Protein AF-A0A6B3UQS6-F1 (afdb_monomer_lite)

pLDDT: mean 92.56, std 6.6, range [65.31, 98.75]

Radius of gyration: 15.01 Å; chains: 1; bounding box: 40×40×34 Å

Sequence (158 aa):
ALLRTEGGPVALPLAVERPLRTGQRAYHPGFPQGTPGEVTSRLLGRETLRVMGRGAHSEPVLAWAEVGRTDGLKGTLAGLSGAPALDAQGRVVGVTVAEAPRRGRIYTTAPETVRDALSRRVQRGEFVTGEPVTVENYGRVADTLRRELRVAQVVCLG

Structure (mmCIF, N/CA/C/O backbone):
data_AF-A0A6B3UQS6-F1
#
_entry.id   AF-A0A6B3UQS6-F1
#
loop_
_atom_site.group_PDB
_atom_site.id
_atom_site.type_symbol
_atom_site.label_atom_id
_atom_site.label_alt_id
_atom_site.label_comp_id
_atom_site.label_asym_id
_atom_site.label_entity_id
_atom_site.label_seq_id
_atom_site.pdbx_PDB_ins_code
_atom_site.Cartn_x
_atom_site.Cartn_y
_atom_site.Cartn_z
_atom_site.occupancy
_atom_site.B_iso_or_equiv
_atom_site.auth_seq_id
_atom_site.auth_comp_id
_atom_site.auth_asym_id
_atom_site.auth_atom_id
_atom_site.pdbx_PDB_model_num
ATOM 1 N N . ALA A 1 1 ? 12.467 -6.617 -3.854 1.00 80.69 1 ALA A N 1
ATOM 2 C CA . ALA A 1 1 ? 12.874 -8.034 -3.990 1.00 80.69 1 ALA A CA 1
ATOM 3 C C . ALA A 1 1 ? 11.648 -8.880 -4.317 1.00 80.69 1 ALA A C 1
ATOM 5 O O . ALA A 1 1 ? 10.543 -8.432 -4.041 1.00 80.69 1 ALA A O 1
ATOM 6 N N . LEU A 1 2 ? 11.835 -10.068 -4.894 1.00 87.56 2 LEU A N 1
ATOM 7 C CA . LEU A 1 2 ? 10.780 -11.071 -5.047 1.00 87.56 2 LEU A CA 1
ATOM 8 C C . LEU A 1 2 ? 11.244 -12.337 -4.330 1.00 87.56 2 LEU A C 1
ATOM 10 O O . LEU A 1 2 ? 12.333 -12.830 -4.617 1.00 87.56 2 LEU A O 1
ATOM 14 N N . LEU A 1 3 ? 10.447 -12.808 -3.377 1.00 86.75 3 LEU A N 1
ATOM 15 C CA . LEU A 1 3 ? 10.733 -13.998 -2.582 1.00 86.75 3 LEU A CA 1
ATOM 16 C C . LEU A 1 3 ? 9.801 -15.120 -3.031 1.00 86.75 3 LEU A C 1
ATOM 18 O O . LEU A 1 3 ? 8.639 -14.870 -3.352 1.00 86.75 3 LEU A O 1
ATOM 22 N N . ARG A 1 4 ? 10.318 -16.346 -3.061 1.00 86.50 4 ARG A N 1
ATOM 23 C CA . ARG A 1 4 ? 9.537 -17.545 -3.358 1.00 86.50 4 ARG A CA 1
ATOM 24 C C . ARG A 1 4 ? 9.498 -18.417 -2.114 1.00 86.50 4 ARG A C 1
ATOM 26 O O . ARG A 1 4 ? 10.542 -18.710 -1.541 1.00 86.50 4 ARG A O 1
ATOM 33 N N . THR A 1 5 ? 8.300 -18.825 -1.736 1.00 85.31 5 THR A N 1
ATOM 34 C CA . THR A 1 5 ? 8.034 -19.763 -0.647 1.00 85.31 5 THR A CA 1
ATOM 35 C C . THR A 1 5 ? 7.534 -21.087 -1.228 1.00 85.31 5 THR A C 1
ATOM 37 O O . THR A 1 5 ? 7.109 -21.142 -2.386 1.00 85.31 5 THR A O 1
ATOM 40 N N . GLU A 1 6 ? 7.606 -22.168 -0.450 1.00 86.75 6 GLU A N 1
ATOM 41 C CA . GLU A 1 6 ? 7.081 -23.483 -0.860 1.00 86.75 6 GLU A CA 1
ATOM 42 C C . GLU A 1 6 ? 5.546 -23.520 -0.878 1.00 86.75 6 GLU A C 1
ATOM 44 O O . GLU A 1 6 ? 4.944 -24.271 -1.640 1.00 86.75 6 GLU A O 1
ATOM 49 N N . GLY A 1 7 ? 4.916 -22.652 -0.087 1.00 84.69 7 GLY A N 1
ATOM 50 C CA . GLY A 1 7 ? 3.477 -22.434 -0.053 1.00 84.69 7 GLY A CA 1
ATOM 51 C C . GLY A 1 7 ? 3.151 -21.031 0.446 1.00 84.69 7 GLY A C 1
ATOM 52 O O . GLY A 1 7 ? 4.037 -20.267 0.835 1.00 84.69 7 GLY A O 1
ATOM 53 N N . GLY A 1 8 ? 1.876 -20.669 0.423 1.00 85.06 8 GLY A N 1
ATOM 54 C CA . GLY A 1 8 ? 1.422 -19.366 0.881 1.00 85.06 8 GLY A CA 1
ATOM 55 C C . GLY A 1 8 ? -0.097 -19.272 0.886 1.00 85.06 8 GLY A C 1
ATOM 56 O O . GLY A 1 8 ? -0.773 -20.163 0.366 1.00 85.06 8 GLY A O 1
ATOM 57 N N . PRO A 1 9 ? -0.641 -18.205 1.480 1.00 89.44 9 PRO A N 1
ATOM 58 C CA . PRO A 1 9 ? -2.069 -17.952 1.441 1.00 89.44 9 PRO A CA 1
ATOM 59 C C . PRO A 1 9 ? -2.522 -17.585 0.028 1.00 89.44 9 PRO A C 1
ATOM 61 O O . PRO A 1 9 ? -1.720 -17.356 -0.882 1.00 89.44 9 PRO A O 1
ATOM 64 N N . VAL A 1 10 ? -3.837 -17.476 -0.144 1.00 88.88 10 VAL A N 1
ATOM 65 C CA . VAL A 1 10 ? -4.442 -17.035 -1.402 1.00 88.88 10 VAL A CA 1
ATOM 66 C C . VAL A 1 10 ? -3.861 -15.678 -1.821 1.00 88.88 10 VAL A C 1
ATOM 68 O O . VAL A 1 10 ? -3.836 -14.720 -1.042 1.00 88.88 10 VAL A O 1
ATOM 71 N N . ALA A 1 11 ? -3.399 -15.582 -3.069 1.00 90.00 11 ALA A N 1
ATOM 72 C CA . ALA A 1 11 ? -2.785 -14.369 -3.602 1.00 90.00 11 ALA A CA 1
ATOM 73 C C . ALA A 1 11 ? -3.742 -13.166 -3.540 1.00 90.00 11 ALA A C 1
ATOM 75 O O . ALA A 1 11 ? -4.964 -13.311 -3.578 1.00 90.00 11 ALA A O 1
ATOM 76 N N . LEU A 1 12 ? -3.206 -11.949 -3.433 1.00 92.94 12 LEU A N 1
ATOM 77 C CA . LEU A 1 12 ? -4.009 -10.736 -3.602 1.00 92.94 12 LEU A CA 1
ATOM 78 C C . LEU A 1 12 ? -4.223 -10.454 -5.097 1.00 92.94 12 LEU A C 1
ATOM 80 O O . LEU A 1 12 ? -3.265 -10.553 -5.870 1.00 92.94 12 LEU A O 1
ATOM 84 N N . PRO A 1 13 ? -5.441 -10.075 -5.525 1.00 94.12 13 PRO A N 1
ATOM 85 C CA . PRO A 1 13 ? -5.673 -9.694 -6.911 1.00 94.12 13 PRO A CA 1
ATOM 86 C C . PRO A 1 13 ? -4.886 -8.431 -7.264 1.00 94.12 13 PRO A C 1
ATOM 88 O O . PRO A 1 13 ? -4.760 -7.514 -6.453 1.00 94.12 13 PRO A O 1
ATOM 91 N N . LEU A 1 14 ? -4.387 -8.359 -8.498 1.00 93.00 14 LEU A N 1
ATOM 92 C CA . LEU A 1 14 ? -3.620 -7.217 -8.997 1.00 93.00 14 LEU A CA 1
ATOM 93 C C . LEU A 1 14 ? -4.486 -6.333 -9.901 1.00 93.00 14 LEU A C 1
ATOM 95 O O . LEU A 1 14 ? -5.228 -6.823 -10.751 1.00 93.00 14 LEU A O 1
ATOM 99 N N . ALA A 1 15 ? -4.345 -5.017 -9.764 1.00 93.94 15 ALA A N 1
ATOM 100 C CA . ALA A 1 15 ? -4.983 -4.009 -10.610 1.00 93.94 15 ALA A CA 1
ATOM 101 C C . ALA A 1 15 ? -3.943 -3.102 -11.288 1.00 93.94 15 ALA A C 1
ATOM 103 O O . ALA A 1 15 ? -4.131 -1.896 -11.408 1.00 93.94 15 ALA A O 1
ATOM 104 N N . VAL A 1 16 ? -2.846 -3.701 -11.755 1.00 90.31 16 VAL A N 1
ATOM 105 C CA . VAL A 1 16 ? -1.687 -2.995 -12.333 1.00 90.31 16 VAL A CA 1
ATOM 106 C C . VAL A 1 16 ? -1.798 -2.706 -13.838 1.00 90.31 16 VAL A C 1
ATOM 108 O O . VAL A 1 16 ? -0.909 -2.103 -14.424 1.00 90.31 16 VAL A O 1
ATOM 111 N N . GLU A 1 17 ? -2.900 -3.122 -14.464 1.00 88.56 17 GLU A N 1
ATOM 112 C CA . GLU A 1 17 ? -3.224 -2.852 -15.877 1.00 88.56 17 GLU A CA 1
ATOM 113 C C . GLU A 1 17 ? -4.206 -1.682 -16.045 1.00 88.56 17 GLU A C 1
ATOM 115 O O . GLU A 1 17 ? -4.473 -1.228 -17.156 1.00 88.56 17 GLU A O 1
ATOM 120 N N . ARG A 1 18 ? -4.802 -1.211 -14.942 1.00 85.19 18 ARG A N 1
ATOM 121 C CA . ARG A 1 18 ? -5.843 -0.182 -14.970 1.00 85.19 18 ARG A CA 1
ATOM 122 C C . ARG A 1 18 ? -5.227 1.194 -14.717 1.00 85.19 18 ARG A C 1
ATOM 124 O O . ARG A 1 18 ? -4.401 1.322 -13.813 1.00 85.19 18 ARG A O 1
ATOM 131 N N . PRO A 1 19 ? -5.652 2.240 -15.446 1.00 87.44 19 PRO A N 1
ATOM 132 C CA . PRO A 1 19 ? -5.199 3.592 -15.162 1.00 87.44 19 PRO A CA 1
ATOM 133 C C . PRO A 1 19 ? -5.697 4.037 -13.784 1.00 87.44 19 PRO A C 1
ATOM 135 O O . PRO A 1 19 ? -6.873 3.873 -13.448 1.00 87.44 19 PRO A O 1
ATOM 138 N N . LEU A 1 20 ? -4.797 4.632 -13.003 1.00 92.25 20 LEU A N 1
ATOM 139 C CA . LEU A 1 20 ? -5.122 5.252 -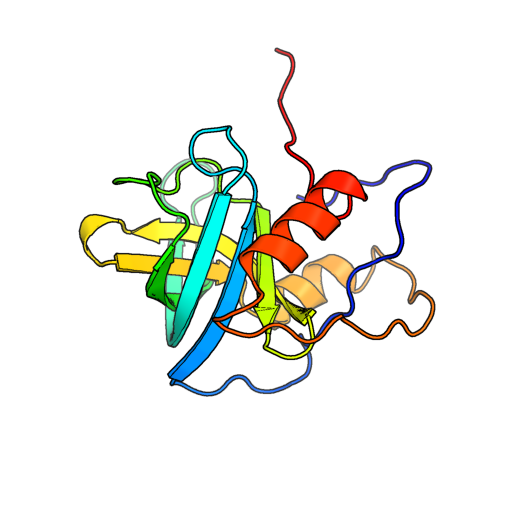11.722 1.00 92.25 20 LEU A CA 1
ATOM 140 C C . LEU A 1 20 ? -5.464 6.728 -11.927 1.00 92.25 20 LEU A C 1
ATOM 142 O O . LEU A 1 20 ? -4.906 7.386 -12.806 1.00 92.25 20 LEU A O 1
ATOM 146 N N . ARG A 1 21 ? -6.377 7.257 -11.109 1.00 95.12 21 ARG A N 1
ATOM 147 C CA . ARG A 1 21 ? -6.829 8.656 -11.199 1.00 95.12 21 ARG A CA 1
ATOM 148 C C . ARG A 1 21 ? -6.400 9.462 -9.981 1.00 95.12 21 ARG A C 1
ATOM 150 O O . ARG A 1 21 ? -6.481 8.968 -8.861 1.00 95.12 21 ARG A O 1
ATOM 157 N N . THR A 1 22 ? -5.993 10.714 -10.176 1.00 97.38 22 THR A N 1
ATOM 158 C CA . THR A 1 22 ? -5.750 11.644 -9.061 1.00 97.38 22 THR A CA 1
ATOM 159 C C . THR A 1 22 ? -6.973 11.700 -8.143 1.00 97.38 22 THR A C 1
ATOM 161 O O . THR A 1 22 ? -8.116 11.676 -8.597 1.00 97.38 22 THR A O 1
ATOM 164 N N . GLY A 1 23 ? -6.730 11.712 -6.834 1.00 98.00 23 GLY A N 1
ATOM 165 C CA . GLY A 1 23 ? -7.754 11.626 -5.796 1.00 98.00 23 GLY A CA 1
ATOM 166 C C . GLY A 1 23 ? -8.236 10.204 -5.488 1.00 98.00 23 GLY A C 1
ATOM 167 O O . GLY A 1 23 ? -8.923 10.020 -4.481 1.00 98.00 23 GLY A O 1
ATOM 168 N N . GLN A 1 24 ? -7.864 9.195 -6.289 1.00 97.94 24 GLN A N 1
ATOM 169 C CA . GLN A 1 24 ? -8.187 7.796 -6.006 1.00 97.94 24 GLN A CA 1
ATOM 170 C C . GLN A 1 24 ? -7.617 7.382 -4.653 1.00 97.94 24 GLN A C 1
ATOM 172 O O . GLN A 1 24 ? -6.467 7.676 -4.336 1.00 97.94 24 GLN A O 1
ATOM 177 N N . ARG A 1 25 ? -8.432 6.687 -3.862 1.00 98.25 25 ARG A N 1
ATOM 178 C CA . ARG A 1 25 ? -8.057 6.224 -2.530 1.00 98.25 25 ARG A CA 1
ATOM 179 C C . ARG A 1 25 ? -7.286 4.908 -2.588 1.00 98.25 25 ARG A C 1
ATOM 181 O O . ARG A 1 25 ? -7.626 4.041 -3.395 1.00 98.25 25 ARG A O 1
ATOM 188 N N . ALA A 1 26 ? -6.313 4.768 -1.695 1.00 98.38 26 ALA A N 1
ATOM 189 C CA . ALA A 1 26 ? -5.654 3.505 -1.403 1.00 98.38 26 ALA A CA 1
ATOM 190 C C . ALA A 1 26 ? -5.589 3.224 0.106 1.00 98.38 26 ALA A C 1
ATOM 192 O O . ALA A 1 26 ? -5.770 4.123 0.939 1.00 98.38 26 ALA A O 1
ATOM 193 N N . TYR A 1 27 ? -5.334 1.961 0.435 1.00 98.62 27 TYR A N 1
ATOM 194 C CA . TYR A 1 27 ? -5.191 1.440 1.791 1.00 98.62 27 TYR A CA 1
ATOM 195 C C . TYR A 1 27 ? -3.899 0.636 1.888 1.00 98.62 27 TYR A C 1
ATOM 197 O O . TYR A 1 27 ? -3.613 -0.181 1.017 1.00 98.62 27 TYR A O 1
ATOM 205 N N . HIS A 1 28 ? -3.119 0.875 2.935 1.00 98.50 28 HIS A N 1
ATOM 206 C CA . HIS A 1 28 ? -1.767 0.348 3.088 1.00 98.50 28 HIS A CA 1
ATOM 207 C C . HIS A 1 28 ? -1.679 -0.480 4.376 1.00 98.50 28 HIS A C 1
ATOM 209 O O . HIS A 1 28 ? -1.210 0.039 5.391 1.00 98.50 28 HIS A O 1
ATOM 215 N N . PRO A 1 29 ? -2.174 -1.731 4.384 1.00 98.50 29 PRO A N 1
ATOM 216 C CA . PRO A 1 29 ? -1.999 -2.630 5.517 1.00 98.50 29 PRO A CA 1
ATOM 217 C C . PRO A 1 29 ? -0.534 -3.041 5.658 1.00 98.50 29 PRO A C 1
ATOM 219 O O . PRO A 1 29 ? 0.094 -3.453 4.684 1.00 98.50 29 PRO A O 1
ATOM 222 N N . GLY A 1 30 ? 0.016 -2.974 6.867 1.00 97.81 30 GLY A N 1
ATOM 223 C CA . GLY A 1 30 ? 1.381 -3.424 7.104 1.00 97.81 30 GLY A CA 1
ATOM 224 C C . GLY A 1 30 ? 1.779 -3.425 8.570 1.00 97.81 30 GLY A C 1
ATOM 225 O O . GLY A 1 30 ? 0.949 -3.656 9.455 1.00 97.81 30 GLY A O 1
ATOM 226 N N . PHE A 1 31 ? 3.076 -3.193 8.783 1.00 97.62 31 PHE A N 1
ATOM 227 C CA . PHE A 1 31 ? 3.713 -3.181 10.096 1.00 97.62 31 PHE A CA 1
ATOM 228 C C . PHE A 1 31 ? 4.569 -1.915 10.304 1.00 97.62 31 PHE A C 1
ATOM 230 O O . PHE A 1 31 ? 5.787 -2.018 10.503 1.00 97.62 31 PHE A O 1
ATOM 237 N N . PRO A 1 32 ? 3.992 -0.701 10.186 1.00 96.62 32 PRO A N 1
ATOM 238 C CA . PRO A 1 32 ? 4.737 0.517 10.481 1.00 96.62 32 PRO A CA 1
ATOM 239 C C . PRO A 1 32 ? 5.249 0.466 11.927 1.00 96.62 32 PRO A C 1
ATOM 241 O O . PRO A 1 32 ? 4.559 0.029 12.838 1.00 96.62 32 PRO A O 1
ATOM 244 N N . GLN A 1 33 ? 6.490 0.887 12.131 1.00 95.50 33 GLN A N 1
ATOM 245 C CA . GLN A 1 33 ? 7.218 0.850 13.403 1.00 95.50 33 GLN A CA 1
ATOM 246 C C . GLN A 1 33 ? 7.331 -0.561 14.008 1.00 95.50 33 GLN A C 1
ATOM 248 O O . GLN A 1 33 ? 7.582 -0.716 15.199 1.00 95.50 33 GLN A O 1
ATOM 253 N N . GLY A 1 34 ? 7.178 -1.595 13.176 1.00 95.38 34 GLY A N 1
ATOM 254 C CA . GLY A 1 34 ? 7.287 -2.993 13.574 1.00 95.38 34 GLY A CA 1
ATOM 255 C C . GLY A 1 34 ? 6.046 -3.570 14.253 1.00 95.38 34 GLY A C 1
ATOM 256 O O . GLY A 1 34 ? 6.096 -4.712 14.698 1.00 95.38 34 GLY A O 1
ATOM 257 N N . THR A 1 35 ? 4.939 -2.828 14.316 1.00 96.06 35 THR A N 1
ATOM 258 C CA . THR A 1 35 ? 3.677 -3.273 14.920 1.00 96.06 35 THR A CA 1
ATOM 259 C C . THR A 1 35 ? 2.537 -3.213 13.902 1.00 96.06 35 THR A C 1
ATOM 261 O O . THR A 1 35 ? 2.625 -2.454 12.937 1.00 96.06 35 THR A O 1
ATOM 264 N N . PRO A 1 36 ? 1.464 -4.014 14.060 1.00 97.50 36 PRO A N 1
ATOM 265 C CA . PRO A 1 36 ? 0.311 -3.953 13.167 1.00 97.50 36 PRO A CA 1
ATOM 266 C C . PRO A 1 36 ? -0.246 -2.531 13.037 1.00 97.50 36 PRO A C 1
ATOM 268 O O . PRO A 1 36 ? -0.577 -1.893 14.034 1.00 97.50 36 PRO A O 1
ATOM 271 N N . GLY A 1 37 ? -0.379 -2.056 11.800 1.00 97.38 37 GLY A N 1
ATOM 272 C CA . GLY A 1 37 ? -0.959 -0.750 11.513 1.00 97.38 37 GLY A CA 1
ATOM 273 C C . GLY A 1 37 ? -1.224 -0.547 10.028 1.00 97.38 37 GLY A C 1
ATOM 274 O O . GLY A 1 37 ? -0.709 -1.268 9.168 1.00 97.38 37 GLY A O 1
ATOM 275 N N . GLU A 1 38 ? -2.054 0.438 9.714 1.00 97.69 38 GLU A N 1
ATOM 276 C CA . GLU A 1 38 ? -2.463 0.739 8.353 1.00 97.69 38 GLU A CA 1
ATOM 277 C C . GLU A 1 38 ? -2.725 2.227 8.135 1.00 97.69 38 GLU A C 1
ATOM 279 O O . GLU A 1 38 ? -3.013 3.001 9.050 1.00 97.69 38 GLU A O 1
ATOM 284 N N . VAL A 1 39 ? -2.615 2.628 6.874 1.00 98.12 39 VAL A N 1
ATOM 285 C CA . VAL A 1 39 ? -2.775 4.016 6.444 1.00 98.12 39 VAL A CA 1
ATOM 286 C C . VAL A 1 39 ? -3.725 4.068 5.255 1.00 98.12 39 VAL A C 1
ATOM 288 O O . VAL A 1 39 ? -3.701 3.182 4.402 1.00 98.12 39 VAL A O 1
ATOM 291 N N . THR A 1 40 ? -4.556 5.104 5.166 1.00 98.56 40 THR A N 1
ATOM 292 C CA . THR A 1 40 ? -5.322 5.425 3.958 1.00 98.56 40 THR A CA 1
ATOM 293 C C . THR A 1 40 ? -4.788 6.696 3.314 1.00 98.56 40 THR A C 1
ATOM 295 O O . THR A 1 40 ? -4.420 7.666 3.980 1.00 98.56 40 THR A O 1
ATOM 298 N N . SER A 1 41 ? -4.733 6.690 1.988 1.00 98.69 41 SER A N 1
ATOM 299 C CA . SER A 1 41 ? -4.118 7.750 1.202 1.00 98.69 41 SER A CA 1
ATOM 300 C C . SER A 1 41 ? -4.953 8.095 -0.032 1.00 98.69 41 SER A C 1
ATOM 302 O O . SER A 1 41 ? -5.894 7.378 -0.383 1.00 98.69 41 SER A O 1
ATOM 304 N N . ARG A 1 42 ? -4.632 9.210 -0.692 1.00 98.75 42 ARG A N 1
ATOM 305 C CA . ARG A 1 42 ? -5.191 9.618 -1.987 1.00 98.75 42 ARG A CA 1
ATOM 306 C C . ARG A 1 42 ? -4.082 9.895 -2.987 1.00 98.75 42 ARG A C 1
ATOM 308 O O . ARG A 1 42 ? -3.113 10.574 -2.658 1.00 98.75 42 ARG A O 1
ATOM 315 N N . LEU A 1 43 ? -4.242 9.412 -4.215 1.00 98.69 43 LEU A N 1
ATOM 316 C CA . LEU A 1 43 ? -3.253 9.601 -5.268 1.00 98.69 43 LEU A CA 1
ATOM 317 C C . LEU A 1 43 ? -3.107 11.087 -5.597 1.00 98.69 43 LEU A C 1
ATOM 319 O O . LEU A 1 43 ? -4.083 11.743 -5.956 1.00 98.69 43 LEU A O 1
ATOM 323 N N . LEU A 1 44 ? -1.887 11.602 -5.523 1.00 98.31 44 LEU A N 1
ATOM 324 C CA . LEU A 1 44 ? -1.541 12.928 -6.030 1.00 98.31 44 LEU A CA 1
ATOM 325 C C . LEU A 1 44 ? -1.224 12.843 -7.522 1.00 98.31 44 LEU A C 1
ATOM 327 O O . LEU A 1 44 ? -1.754 13.609 -8.324 1.00 98.31 44 LEU A O 1
ATOM 331 N N . GLY A 1 45 ? -0.409 11.860 -7.898 1.00 97.06 45 GLY A N 1
ATOM 332 C CA . GLY A 1 45 ? -0.009 11.632 -9.276 1.00 97.06 45 GLY A CA 1
ATOM 333 C C . GLY A 1 45 ? 1.269 10.813 -9.364 1.00 97.06 45 GLY A C 1
ATOM 334 O O . GLY A 1 45 ? 1.660 10.126 -8.418 1.00 97.06 45 GLY A O 1
ATOM 335 N N . ARG A 1 46 ? 1.914 10.891 -10.525 1.00 95.88 46 ARG A N 1
ATOM 336 C CA . ARG A 1 46 ? 3.198 10.244 -10.789 1.00 95.88 46 ARG A CA 1
ATOM 337 C C . ARG A 1 46 ? 4.342 11.180 -10.419 1.00 95.88 46 ARG A C 1
ATOM 339 O O . ARG A 1 46 ? 4.296 12.365 -10.732 1.00 95.88 46 ARG A O 1
ATOM 346 N N . GLU A 1 47 ? 5.377 10.632 -9.800 1.00 95.62 47 GLU A N 1
ATOM 347 C CA . GLU A 1 47 ? 6.632 11.325 -9.511 1.00 95.62 47 GLU A CA 1
ATOM 348 C C . GLU A 1 47 ? 7.817 10.431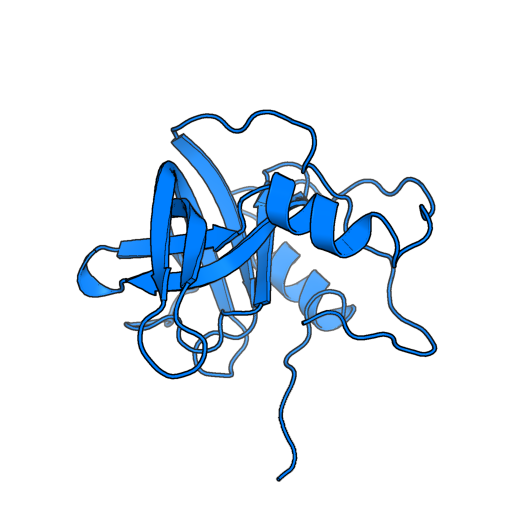 -9.916 1.00 95.62 47 GLU A C 1
ATOM 350 O O . GLU A 1 47 ? 7.656 9.255 -10.246 1.00 95.62 47 GLU A O 1
ATOM 355 N N . THR A 1 48 ? 9.024 10.995 -9.914 1.00 94.12 48 THR A N 1
ATOM 356 C CA . THR A 1 48 ? 10.270 10.229 -10.050 1.00 94.12 48 THR A CA 1
ATOM 357 C C . THR A 1 48 ? 11.000 10.259 -8.718 1.00 94.12 48 THR A C 1
ATOM 359 O O . THR A 1 48 ? 11.386 11.330 -8.246 1.00 94.12 48 THR A O 1
ATOM 362 N N . LEU A 1 49 ? 11.188 9.091 -8.105 1.00 89.56 49 LEU A N 1
ATOM 363 C CA . LEU A 1 49 ? 11.966 8.959 -6.882 1.00 89.56 49 LEU A CA 1
ATOM 364 C C . LEU A 1 49 ? 13.435 8.781 -7.249 1.00 89.56 49 LEU A C 1
ATOM 366 O O . LEU A 1 49 ? 13.792 7.846 -7.961 1.00 89.56 49 LEU A O 1
ATOM 370 N N . ARG A 1 50 ? 14.293 9.668 -6.744 1.00 90.62 50 ARG A N 1
ATOM 371 C CA . ARG A 1 50 ? 15.740 9.561 -6.936 1.00 90.62 50 ARG A CA 1
ATOM 372 C C . ARG A 1 50 ? 16.365 8.857 -5.737 1.00 90.62 50 ARG A C 1
ATOM 374 O O . ARG A 1 50 ? 16.488 9.449 -4.665 1.00 90.62 50 ARG A O 1
ATOM 381 N N . VAL A 1 51 ? 16.744 7.598 -5.922 1.00 82.31 51 VAL A N 1
ATOM 382 C CA . VAL A 1 51 ? 17.478 6.813 -4.927 1.00 82.31 51 VAL A CA 1
ATOM 383 C C . VAL A 1 51 ? 18.948 7.213 -5.002 1.00 82.31 51 VA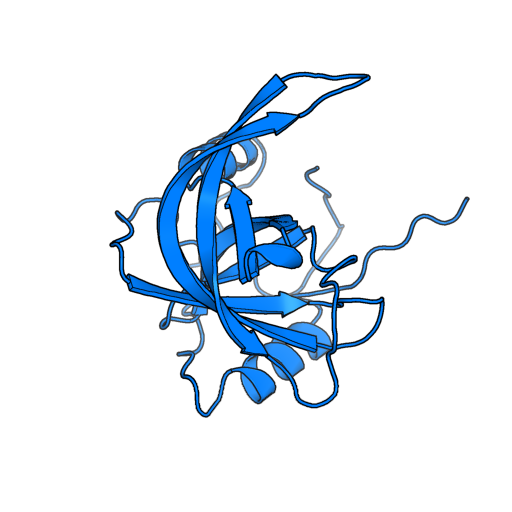L A C 1
ATOM 385 O O . VAL A 1 51 ? 19.563 7.165 -6.067 1.00 82.31 51 VAL A O 1
ATOM 388 N N . MET A 1 52 ? 19.510 7.634 -3.872 1.00 83.88 52 MET A N 1
ATOM 389 C CA . MET A 1 52 ? 20.898 8.090 -3.759 1.00 83.88 52 MET A CA 1
ATOM 390 C C . MET A 1 52 ? 21.746 7.038 -3.024 1.00 83.88 52 MET A C 1
ATOM 392 O O . MET A 1 52 ? 21.219 6.276 -2.218 1.00 83.88 52 MET A O 1
ATOM 396 N N . GLY A 1 53 ? 23.063 7.021 -3.254 1.00 84.19 53 GLY A N 1
ATOM 397 C CA . GLY A 1 53 ? 23.996 6.097 -2.591 1.00 84.19 53 GLY A CA 1
ATOM 398 C C . GLY A 1 53 ? 24.364 4.872 -3.437 1.00 84.19 53 GLY A C 1
ATOM 399 O O . GLY A 1 53 ? 24.335 4.921 -4.667 1.00 84.19 53 GLY A O 1
ATOM 400 N N . ARG A 1 54 ? 24.768 3.769 -2.791 1.00 75.00 54 ARG A N 1
ATOM 401 C CA . ARG A 1 54 ? 25.155 2.535 -3.496 1.00 75.00 54 ARG A CA 1
ATOM 402 C C . ARG A 1 54 ? 23.924 1.935 -4.181 1.00 75.00 54 ARG A C 1
ATOM 404 O O . ARG A 1 54 ? 22.951 1.611 -3.512 1.00 75.00 54 ARG A O 1
ATOM 411 N N . GLY A 1 55 ? 23.986 1.785 -5.504 1.00 72.06 55 GLY A N 1
ATOM 412 C CA . GLY A 1 55 ? 22.820 1.415 -6.308 1.00 72.06 55 GLY A CA 1
ATOM 413 C C . GLY A 1 55 ? 21.904 2.602 -6.610 1.00 72.06 55 GLY A C 1
ATOM 414 O O . GLY A 1 55 ? 20.697 2.420 -6.671 1.00 72.06 55 GLY A O 1
ATOM 415 N N . ALA A 1 56 ? 22.449 3.815 -6.766 1.00 83.88 56 ALA A N 1
ATOM 416 C CA . ALA A 1 56 ? 21.684 4.991 -7.168 1.00 83.88 56 ALA A CA 1
ATOM 417 C C . ALA A 1 56 ? 20.972 4.778 -8.510 1.00 83.88 56 ALA A C 1
ATOM 419 O O . ALA A 1 56 ? 21.575 4.347 -9.492 1.00 83.88 56 ALA A O 1
ATOM 420 N N . HIS A 1 57 ? 19.690 5.109 -8.545 1.00 86.44 57 HIS A N 1
ATOM 421 C CA . HIS A 1 57 ? 18.854 5.035 -9.735 1.00 86.44 57 HIS A CA 1
ATOM 422 C C . HIS A 1 57 ? 17.633 5.940 -9.550 1.00 86.44 57 HIS A C 1
ATOM 424 O O . HIS A 1 57 ? 17.365 6.447 -8.458 1.00 86.44 57 HIS A O 1
ATOM 430 N N . SER A 1 58 ? 16.918 6.193 -10.640 1.00 90.06 58 SER A N 1
ATOM 431 C CA . SER A 1 58 ? 15.632 6.885 -10.598 1.00 90.06 58 SER A CA 1
ATOM 432 C C . SER A 1 58 ? 14.531 5.882 -10.890 1.00 90.06 58 SER A C 1
ATOM 434 O O . SER A 1 58 ? 14.630 5.150 -11.873 1.00 90.06 58 SER A O 1
ATOM 436 N N . GLU A 1 59 ? 13.495 5.861 -10.058 1.00 89.00 59 GLU A N 1
ATOM 437 C CA . GLU A 1 59 ? 12.339 4.989 -10.253 1.00 89.00 59 GLU A CA 1
ATOM 438 C C . GLU A 1 59 ? 11.067 5.807 -10.473 1.00 89.00 59 GLU A C 1
ATOM 440 O O . GLU A 1 59 ? 10.825 6.781 -9.748 1.00 89.00 59 GLU A O 1
ATOM 445 N N . PRO A 1 60 ? 10.218 5.417 -11.439 1.00 94.12 60 PRO A N 1
ATOM 446 C CA . PRO A 1 60 ? 8.865 5.934 -11.499 1.00 94.12 60 PRO A CA 1
ATOM 447 C C . PRO A 1 60 ? 8.086 5.465 -10.266 1.00 94.12 60 PRO A C 1
ATOM 449 O O . PRO A 1 60 ? 8.018 4.271 -9.963 1.00 94.12 60 PRO A O 1
ATOM 452 N N . VAL A 1 61 ? 7.462 6.414 -9.574 1.00 96.75 61 VAL A N 1
ATOM 453 C CA . VAL A 1 61 ? 6.646 6.154 -8.387 1.00 96.75 61 VAL A CA 1
ATOM 454 C C . VAL A 1 61 ? 5.293 6.837 -8.494 1.00 96.75 61 VAL A C 1
ATOM 456 O O . VAL A 1 61 ? 5.092 7.787 -9.256 1.00 96.75 61 VAL A O 1
ATOM 459 N N . LEU A 1 62 ? 4.356 6.370 -7.680 1.00 97.75 62 LEU A N 1
ATOM 460 C CA . LEU A 1 62 ? 3.125 7.090 -7.392 1.00 97.75 62 LEU A CA 1
ATOM 461 C C . LEU A 1 62 ? 3.274 7.801 -6.055 1.00 97.75 62 LEU A C 1
ATOM 463 O O . LEU A 1 62 ? 3.677 7.186 -5.067 1.00 97.75 62 LEU A O 1
ATOM 467 N N . ALA A 1 63 ? 2.938 9.085 -6.032 1.00 98.00 63 ALA A N 1
ATOM 468 C CA . ALA A 1 63 ? 2.888 9.877 -4.816 1.00 98.00 63 ALA A CA 1
ATOM 469 C C . ALA A 1 63 ? 1.457 9.907 -4.283 1.00 98.00 63 ALA A C 1
ATOM 471 O O . ALA A 1 63 ? 0.522 10.275 -4.995 1.00 98.00 63 ALA A O 1
ATOM 472 N N . TRP A 1 64 ? 1.297 9.565 -3.013 1.00 98.62 64 TRP A N 1
ATOM 473 C CA . TRP A 1 64 ? 0.017 9.526 -2.323 1.00 98.62 64 TRP A CA 1
ATOM 474 C C . TRP A 1 64 ? 0.046 10.490 -1.145 1.00 98.62 64 TRP A C 1
ATOM 476 O O . TRP A 1 64 ? 1.010 10.493 -0.385 1.00 98.62 64 TRP A O 1
ATOM 486 N N . ALA A 1 65 ? -0.998 11.296 -0.978 1.00 98.56 65 ALA A N 1
ATOM 487 C CA . ALA A 1 65 ? -1.215 12.067 0.237 1.00 98.56 65 ALA A CA 1
ATOM 488 C C . ALA A 1 65 ? -1.883 11.176 1.275 1.00 98.56 65 ALA A C 1
ATOM 490 O O . ALA A 1 65 ? -2.946 10.612 1.021 1.00 98.56 65 ALA A O 1
ATOM 491 N N . GLU A 1 66 ? -1.273 11.059 2.441 1.00 98.12 66 GLU A N 1
ATOM 492 C CA . GLU A 1 66 ? -1.906 10.448 3.593 1.00 98.12 66 GLU A CA 1
ATOM 493 C C . GLU A 1 66 ? -3.136 11.257 4.022 1.00 98.12 66 GLU A C 1
ATOM 495 O O . GLU A 1 66 ? -3.093 12.484 4.090 1.00 98.12 66 GLU A O 1
ATOM 500 N N . VAL A 1 67 ? -4.238 10.565 4.315 1.00 97.69 67 VAL A N 1
ATOM 501 C CA . VAL A 1 67 ? -5.494 11.198 4.753 1.00 97.69 67 VAL A CA 1
ATOM 502 C C . VAL A 1 67 ? -6.137 10.511 5.962 1.00 97.69 67 VAL A C 1
ATOM 504 O O . VAL A 1 67 ? -7.243 10.872 6.348 1.00 97.69 67 VAL A O 1
ATOM 507 N N . GLY A 1 68 ? -5.478 9.507 6.539 1.00 97.19 68 GLY A N 1
ATOM 508 C CA . GLY A 1 68 ? -5.931 8.797 7.733 1.00 97.19 68 GLY A CA 1
ATOM 509 C C . GLY A 1 68 ? -5.025 7.610 8.039 1.00 97.19 68 GLY A C 1
ATOM 510 O O . GLY A 1 68 ? -4.368 7.089 7.141 1.00 97.19 68 GLY A O 1
ATOM 511 N N . ARG A 1 69 ? -4.982 7.178 9.296 1.00 97.00 69 ARG A N 1
ATOM 512 C CA . ARG A 1 69 ? -4.129 6.083 9.776 1.00 97.00 69 ARG A CA 1
ATOM 513 C C . ARG A 1 69 ? -4.735 5.443 11.021 1.00 97.00 69 ARG A C 1
ATOM 515 O O . ARG A 1 69 ? -5.648 6.022 11.600 1.00 97.00 69 ARG A O 1
ATOM 522 N N . THR A 1 70 ? -4.242 4.272 11.412 1.00 95.44 70 THR A N 1
ATOM 523 C CA . THR A 1 70 ? -4.606 3.615 12.678 1.00 95.44 70 THR A CA 1
ATOM 524 C C . THR A 1 70 ? -4.416 4.557 13.868 1.00 95.44 70 THR A C 1
ATOM 526 O O . THR A 1 70 ? -3.414 5.278 13.947 1.00 95.44 70 THR A O 1
ATOM 529 N N . ASP A 1 71 ? -5.349 4.523 14.817 1.00 92.88 71 ASP A N 1
ATOM 530 C CA . ASP A 1 71 ? -5.231 5.279 16.060 1.00 92.88 71 ASP A CA 1
ATOM 531 C C . ASP A 1 71 ? -3.949 4.906 16.815 1.00 92.88 71 ASP A C 1
ATOM 533 O O . ASP A 1 71 ? -3.548 3.747 16.896 1.00 92.88 71 ASP A O 1
ATOM 537 N N . GLY A 1 72 ? -3.269 5.917 17.355 1.00 91.69 72 GLY A N 1
ATOM 538 C CA . GLY A 1 72 ? -2.001 5.736 18.065 1.00 91.69 72 GLY A CA 1
ATOM 539 C C . GLY A 1 72 ? -0.757 5.645 17.171 1.00 91.69 72 GLY A C 1
ATOM 540 O O . GLY A 1 72 ? 0.339 5.898 17.671 1.00 91.69 72 GLY A O 1
ATOM 541 N N . LEU A 1 73 ? -0.889 5.408 15.859 1.00 94.50 73 LEU A N 1
ATOM 542 C CA . LEU A 1 73 ? 0.246 5.445 14.930 1.00 94.50 73 LEU A CA 1
ATOM 543 C C . LEU A 1 73 ? 0.700 6.895 14.701 1.00 94.50 73 LEU A C 1
ATOM 545 O O . LEU A 1 73 ? 0.082 7.650 13.958 1.00 94.5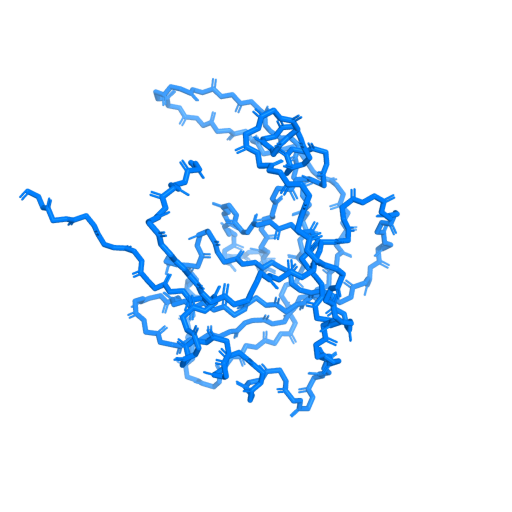0 73 LEU A O 1
ATOM 549 N N . LYS A 1 74 ? 1.806 7.322 15.312 1.00 92.75 74 LYS A N 1
ATOM 550 C CA . LYS A 1 74 ? 2.283 8.716 15.231 1.00 92.75 74 LYS A CA 1
ATOM 551 C C . LYS A 1 74 ? 3.624 8.822 14.519 1.00 92.75 74 LYS A C 1
ATOM 553 O O . LYS A 1 74 ? 4.477 7.955 14.649 1.00 92.75 74 LYS A O 1
ATOM 558 N N . GLY A 1 75 ? 3.831 9.926 13.804 1.00 93.62 75 GLY A N 1
ATOM 559 C CA . GLY A 1 75 ? 5.100 10.209 13.136 1.00 93.62 75 GLY A CA 1
ATOM 560 C C . GLY A 1 75 ? 5.337 9.326 11.909 1.00 93.62 75 GLY A C 1
ATOM 561 O O . GLY A 1 75 ? 4.469 9.231 11.040 1.00 93.62 75 GLY A O 1
ATOM 562 N N . THR A 1 76 ? 6.531 8.738 11.844 1.00 94.69 76 THR A N 1
ATOM 563 C CA . THR A 1 76 ? 7.046 7.932 10.724 1.00 94.69 76 THR A CA 1
ATOM 564 C C . THR A 1 76 ? 6.241 6.655 10.473 1.00 94.69 76 THR A C 1
ATOM 566 O O . THR A 1 76 ? 5.719 6.039 11.397 1.00 94.69 76 THR A O 1
ATOM 569 N N . LEU A 1 77 ? 6.184 6.227 9.219 1.00 96.38 77 LEU A N 1
ATOM 570 C CA . LEU A 1 77 ? 5.698 4.926 8.765 1.00 96.38 77 LEU A CA 1
ATOM 571 C C . LEU A 1 77 ? 6.865 3.981 8.428 1.00 96.38 77 LEU A C 1
ATOM 573 O O . LEU A 1 77 ? 6.693 3.044 7.648 1.00 96.38 77 LEU A O 1
ATOM 577 N N . ALA A 1 78 ? 8.066 4.213 8.972 1.00 94.19 78 ALA A N 1
ATOM 578 C CA . ALA A 1 78 ? 9.205 3.309 8.819 1.00 94.19 78 ALA A CA 1
ATOM 579 C C . ALA A 1 78 ? 8.784 1.862 9.116 1.00 94.19 78 ALA A C 1
ATOM 581 O O . ALA A 1 78 ? 8.091 1.621 10.093 1.00 94.19 78 ALA A O 1
ATOM 582 N N . GLY A 1 79 ? 9.158 0.901 8.271 1.00 94.19 79 GLY A N 1
ATOM 583 C CA . GLY A 1 79 ? 8.664 -0.483 8.355 1.00 94.19 79 GLY A CA 1
ATOM 584 C C . GLY A 1 79 ? 7.420 -0.778 7.504 1.00 94.19 79 GLY A C 1
ATOM 585 O O . GLY A 1 79 ? 7.100 -1.942 7.292 1.00 94.19 79 GLY A O 1
ATOM 586 N N . LEU A 1 80 ? 6.761 0.239 6.931 1.00 96.31 80 LEU A N 1
ATOM 587 C CA . LEU A 1 80 ? 5.676 0.049 5.956 1.00 96.31 80 LEU A CA 1
ATOM 588 C C . LEU A 1 80 ? 6.187 -0.320 4.549 1.00 96.31 80 LEU A C 1
ATOM 590 O O . LEU A 1 80 ? 5.406 -0.743 3.698 1.00 96.31 80 LEU A O 1
ATOM 594 N N . SER A 1 81 ? 7.482 -0.156 4.263 1.00 94.75 81 SER A N 1
ATOM 595 C CA . SER A 1 81 ? 8.070 -0.552 2.977 1.00 94.75 81 SER A CA 1
ATOM 596 C C . SER A 1 81 ? 7.798 -2.032 2.681 1.00 94.75 81 SER A C 1
ATOM 598 O O . SER A 1 81 ? 8.031 -2.896 3.520 1.00 94.75 81 SER A O 1
ATOM 600 N N . GLY A 1 82 ? 7.302 -2.323 1.478 1.00 95.38 82 GLY A N 1
ATOM 601 C CA . GLY A 1 82 ? 6.836 -3.650 1.069 1.00 95.38 82 GLY A CA 1
ATOM 602 C C . GLY A 1 82 ? 5.331 -3.882 1.248 1.00 95.38 82 GLY A C 1
ATOM 603 O O . GLY A 1 82 ? 4.803 -4.822 0.657 1.00 95.38 82 GLY A O 1
ATOM 604 N N . ALA A 1 83 ? 4.619 -3.024 1.988 1.00 97.25 83 ALA A N 1
ATOM 605 C CA . ALA A 1 83 ? 3.167 -3.118 2.130 1.00 97.25 83 ALA A CA 1
ATOM 606 C C . ALA A 1 83 ? 2.453 -2.920 0.779 1.00 97.25 83 ALA A C 1
ATOM 608 O O . ALA A 1 83 ? 2.835 -2.025 0.012 1.00 97.25 83 ALA A O 1
ATOM 609 N N . PRO A 1 84 ? 1.396 -3.692 0.475 1.00 97.69 84 PRO A N 1
ATOM 610 C CA . PRO A 1 84 ? 0.585 -3.436 -0.704 1.00 97.69 84 PRO A CA 1
ATOM 611 C C . PRO A 1 84 ? -0.203 -2.132 -0.537 1.00 97.69 84 PRO A C 1
ATOM 613 O O . PRO A 1 84 ? -0.708 -1.829 0.540 1.00 97.69 84 PRO A O 1
ATOM 616 N N . ALA A 1 85 ? -0.358 -1.384 -1.624 1.00 98.19 85 ALA A N 1
ATOM 617 C CA . ALA A 1 85 ? -1.382 -0.356 -1.741 1.00 98.19 85 ALA A CA 1
ATOM 618 C C . ALA A 1 85 ? -2.618 -0.987 -2.387 1.00 98.19 85 ALA A C 1
ATOM 620 O O . ALA A 1 85 ? -2.561 -1.413 -3.542 1.00 98.19 85 ALA A O 1
ATOM 621 N N . LEU A 1 86 ? -3.712 -1.077 -1.636 1.00 98.19 86 LEU A N 1
ATOM 622 C CA . LEU A 1 86 ? -4.973 -1.670 -2.073 1.00 98.19 86 LEU A CA 1
ATOM 623 C C . LEU A 1 86 ? -5.936 -0.592 -2.559 1.00 98.19 86 LEU A C 1
ATOM 625 O O . LEU A 1 86 ? -6.102 0.424 -1.889 1.00 98.19 86 LEU A O 1
ATOM 629 N N . ASP A 1 87 ? -6.602 -0.818 -3.688 1.00 97.50 87 ASP A N 1
ATOM 630 C CA . ASP A 1 87 ? -7.750 -0.006 -4.090 1.00 97.50 87 ASP A CA 1
ATOM 631 C C . ASP A 1 87 ? -9.029 -0.386 -3.320 1.00 97.50 87 ASP A C 1
ATOM 633 O O . ASP A 1 87 ? -9.055 -1.314 -2.512 1.00 97.50 87 ASP A O 1
ATOM 637 N N . ALA A 1 88 ? -10.125 0.326 -3.588 1.00 97.25 88 ALA A N 1
ATOM 638 C CA . ALA A 1 88 ? -11.415 0.085 -2.939 1.00 97.25 88 ALA A CA 1
ATOM 639 C C . ALA A 1 88 ? -12.048 -1.287 -3.263 1.00 97.25 88 ALA A C 1
ATOM 641 O O . ALA A 1 88 ? -13.062 -1.645 -2.673 1.00 97.25 88 ALA A O 1
ATOM 642 N N . GLN A 1 89 ? -11.487 -2.059 -4.199 1.00 97.00 89 GLN A N 1
ATOM 643 C CA . GLN A 1 89 ? -11.899 -3.435 -4.493 1.00 97.00 89 GLN A CA 1
ATOM 644 C C . GLN A 1 89 ? -10.943 -4.466 -3.866 1.00 97.00 89 GLN A C 1
ATOM 646 O O . GLN A 1 89 ? -11.007 -5.641 -4.220 1.00 97.00 89 GLN A O 1
ATOM 651 N N . GLY A 1 90 ? -10.026 -4.043 -2.989 1.00 96.88 90 GLY A N 1
ATOM 652 C CA . GLY A 1 90 ? -9.071 -4.934 -2.330 1.00 96.88 90 GLY A CA 1
ATOM 653 C C . GLY A 1 90 ? -7.975 -5.452 -3.260 1.00 96.88 90 GLY A C 1
ATOM 654 O O . GLY A 1 90 ? -7.394 -6.505 -2.998 1.00 96.88 90 GLY A O 1
ATOM 655 N N . ARG A 1 91 ? -7.702 -4.752 -4.369 1.00 96.75 91 ARG A N 1
ATOM 656 C CA . ARG A 1 91 ? -6.690 -5.156 -5.354 1.00 96.75 91 ARG A CA 1
ATOM 657 C C . ARG A 1 91 ? -5.423 -4.338 -5.190 1.00 96.75 91 ARG A C 1
ATOM 659 O O . ARG A 1 91 ? -5.487 -3.130 -4.983 1.00 96.75 91 ARG A O 1
ATOM 666 N N . VAL A 1 92 ? -4.272 -4.975 -5.362 1.00 96.81 92 VAL A N 1
ATOM 667 C CA . VAL A 1 92 ? -2.968 -4.312 -5.299 1.00 96.81 92 VAL A CA 1
ATOM 668 C C . VAL A 1 92 ? -2.778 -3.429 -6.530 1.00 96.81 92 VAL A C 1
ATOM 670 O O . VAL A 1 92 ? -2.786 -3.916 -7.663 1.00 96.81 92 VAL A O 1
ATOM 673 N N . VAL A 1 93 ? -2.571 -2.135 -6.302 1.00 96.81 93 VAL A N 1
ATOM 674 C CA . VAL A 1 93 ? -2.251 -1.137 -7.339 1.00 96.81 93 VAL A CA 1
ATOM 675 C C . VAL A 1 93 ? -0.785 -0.696 -7.316 1.00 96.81 93 VAL A C 1
ATOM 677 O O . VAL A 1 93 ? -0.323 -0.042 -8.246 1.00 96.81 93 VAL A O 1
ATOM 680 N N . GLY A 1 94 ? -0.044 -1.068 -6.274 1.00 96.12 94 GLY A N 1
ATOM 681 C CA . GLY A 1 94 ? 1.375 -0.771 -6.106 1.00 96.12 94 GLY A CA 1
ATOM 682 C C . GLY A 1 94 ? 1.903 -1.332 -4.789 1.00 96.12 94 GLY A C 1
ATOM 683 O O . GLY A 1 94 ? 1.145 -1.882 -3.990 1.00 96.12 94 GLY A O 1
ATOM 684 N N . VAL A 1 95 ? 3.203 -1.184 -4.557 1.00 97.19 95 VAL A N 1
ATOM 685 C CA . VAL A 1 95 ? 3.873 -1.598 -3.316 1.00 97.19 95 VAL A CA 1
ATOM 686 C C . VAL A 1 95 ? 4.578 -0.391 -2.715 1.00 97.19 95 VAL A C 1
ATOM 688 O O . VAL A 1 95 ? 5.275 0.320 -3.435 1.00 97.19 95 VAL A O 1
ATOM 691 N N . THR A 1 96 ? 4.398 -0.136 -1.421 1.00 97.56 96 THR A N 1
ATOM 692 C CA . THR A 1 96 ? 5.042 0.977 -0.710 1.00 97.56 96 THR A CA 1
ATOM 693 C C . THR A 1 96 ? 6.562 0.830 -0.759 1.00 97.56 96 THR A C 1
ATOM 695 O O . THR A 1 96 ? 7.101 -0.201 -0.363 1.00 97.56 96 THR A O 1
ATOM 698 N N . VAL A 1 97 ? 7.260 1.869 -1.216 1.00 95.38 97 VAL A N 1
ATOM 699 C CA . VAL A 1 97 ? 8.731 1.891 -1.311 1.00 95.38 97 VAL A CA 1
ATOM 700 C C . VAL A 1 97 ? 9.354 2.879 -0.336 1.00 95.38 97 VAL A C 1
ATOM 702 O O . VAL A 1 97 ? 10.416 2.606 0.220 1.00 95.38 97 VAL A O 1
ATOM 705 N N . ALA A 1 98 ? 8.684 4.003 -0.088 1.00 94.25 98 ALA A N 1
ATOM 706 C CA . ALA A 1 98 ? 9.201 5.074 0.748 1.00 94.25 98 ALA A CA 1
ATOM 707 C C . ALA A 1 98 ? 8.071 5.939 1.315 1.00 94.25 98 ALA A C 1
ATOM 709 O O . ALA A 1 98 ? 6.924 5.884 0.871 1.00 94.25 98 ALA A O 1
ATOM 710 N N . GLU A 1 99 ? 8.430 6.807 2.252 1.00 94.62 99 GLU A N 1
ATOM 711 C CA . GLU A 1 99 ? 7.564 7.857 2.771 1.00 94.62 99 GLU A CA 1
ATOM 712 C C . GLU A 1 99 ? 8.310 9.192 2.886 1.00 94.62 99 GLU A C 1
ATOM 714 O O . GLU A 1 99 ? 9.539 9.248 2.948 1.00 94.62 99 GLU A O 1
ATOM 719 N N . ALA A 1 100 ? 7.551 10.283 2.940 1.00 93.50 100 ALA A N 1
ATOM 720 C CA . ALA A 1 100 ? 8.032 11.594 3.348 1.00 93.50 100 ALA A CA 1
ATOM 721 C C . ALA A 1 100 ? 7.114 12.144 4.453 1.00 93.50 100 ALA A C 1
ATOM 723 O O . ALA A 1 100 ? 6.210 12.932 4.149 1.00 93.50 100 ALA A O 1
ATOM 724 N N . PRO A 1 101 ? 7.360 11.785 5.733 1.00 90.19 101 PRO A N 1
ATOM 725 C CA . PRO A 1 101 ? 6.496 12.142 6.864 1.00 90.19 101 PRO A CA 1
ATOM 726 C C . PRO A 1 101 ? 6.178 13.632 6.945 1.00 90.19 101 PRO A C 1
ATOM 728 O O . PRO A 1 101 ? 5.027 14.025 7.091 1.00 90.19 101 PRO A O 1
ATOM 731 N N . ARG A 1 102 ? 7.195 14.484 6.754 1.00 91.12 102 ARG A N 1
ATOM 732 C CA . ARG A 1 102 ? 7.052 15.950 6.809 1.00 91.12 102 ARG A CA 1
ATOM 733 C C . ARG A 1 102 ? 6.100 16.514 5.751 1.00 91.12 102 ARG A C 1
ATOM 735 O O . ARG A 1 102 ? 5.616 17.625 5.909 1.00 91.12 102 ARG A O 1
ATOM 742 N N . ARG A 1 103 ? 5.874 15.779 4.658 1.00 92.56 103 ARG A N 1
ATOM 743 C CA . ARG A 1 103 ? 4.966 16.163 3.568 1.00 92.56 103 ARG A CA 1
ATOM 744 C C . ARG A 1 103 ? 3.649 15.385 3.599 1.00 92.56 103 ARG A C 1
ATOM 746 O O . ARG A 1 103 ? 2.848 15.573 2.691 1.00 92.56 103 ARG A O 1
ATOM 753 N N . GLY A 1 104 ? 3.456 14.493 4.577 1.00 94.94 104 GLY A N 1
ATOM 754 C CA . GLY A 1 104 ? 2.314 13.580 4.621 1.00 94.94 104 GLY A CA 1
ATOM 755 C C . GLY A 1 104 ? 2.205 12.727 3.357 1.00 94.94 104 GLY A C 1
ATOM 756 O O . GLY A 1 104 ? 1.104 12.546 2.843 1.00 94.94 104 GLY A O 1
ATOM 757 N N . ARG A 1 105 ? 3.341 12.289 2.787 1.00 96.75 105 ARG A N 1
ATOM 758 C CA . ARG A 1 105 ? 3.358 11.516 1.536 1.00 96.75 105 ARG A CA 1
ATOM 759 C C . ARG A 1 105 ? 3.835 10.090 1.731 1.00 96.75 105 ARG A C 1
ATOM 761 O O . ARG A 1 105 ? 4.814 9.850 2.434 1.00 96.75 105 ARG A O 1
ATOM 768 N N . ILE A 1 106 ? 3.204 9.186 0.995 1.00 97.94 106 ILE A N 1
ATOM 769 C CA . ILE A 1 106 ? 3.625 7.801 0.799 1.00 97.94 106 ILE A CA 1
ATOM 770 C C . ILE A 1 106 ? 3.970 7.631 -0.678 1.00 97.94 106 ILE A C 1
ATOM 772 O O . ILE A 1 106 ? 3.290 8.181 -1.545 1.00 97.94 106 ILE A O 1
ATOM 776 N N . TYR A 1 107 ? 5.018 6.869 -0.967 1.00 97.62 107 TYR A N 1
ATOM 777 C CA . TYR A 1 107 ? 5.428 6.537 -2.323 1.00 97.62 107 TYR A CA 1
ATOM 778 C C . TYR A 1 107 ? 5.284 5.043 -2.553 1.00 97.62 107 TYR A C 1
ATOM 780 O O . TYR A 1 107 ? 5.762 4.234 -1.754 1.00 97.62 107 TYR A O 1
ATOM 788 N N . THR A 1 108 ? 4.655 4.676 -3.663 1.00 97.94 108 THR A N 1
ATOM 789 C CA . THR A 1 108 ? 4.586 3.284 -4.114 1.00 97.94 108 THR A CA 1
ATOM 790 C C . THR A 1 108 ? 5.293 3.128 -5.447 1.00 97.94 108 THR A C 1
ATOM 792 O O . THR A 1 108 ? 5.450 4.099 -6.188 1.00 97.94 108 THR A O 1
ATOM 795 N N . THR A 1 109 ? 5.652 1.895 -5.789 1.00 96.06 109 THR A N 1
ATOM 796 C CA . THR A 1 109 ? 5.999 1.537 -7.166 1.00 96.06 109 THR A CA 1
ATOM 797 C C . THR A 1 109 ? 4.926 2.016 -8.146 1.00 96.06 109 THR A C 1
ATOM 799 O O . THR A 1 109 ? 3.736 2.085 -7.809 1.00 96.06 109 THR A O 1
ATOM 802 N N . ALA A 1 110 ? 5.345 2.331 -9.370 1.00 94.62 110 ALA A N 1
ATOM 803 C CA . ALA A 1 110 ? 4.418 2.459 -10.482 1.00 94.62 110 ALA A CA 1
ATOM 804 C C . ALA A 1 110 ? 3.883 1.070 -10.912 1.00 94.62 110 ALA A C 1
ATOM 806 O O . ALA A 1 110 ? 4.583 0.065 -10.729 1.00 94.62 110 ALA A O 1
ATOM 807 N N . PRO A 1 111 ? 2.661 0.975 -11.476 1.00 92.50 111 PRO A N 1
ATOM 808 C CA . PRO A 1 111 ? 2.068 -0.303 -11.880 1.00 92.50 111 PRO A CA 1
ATOM 809 C C . PRO A 1 111 ? 2.944 -1.115 -12.844 1.00 92.50 111 PRO A C 1
ATOM 811 O O . PRO A 1 111 ? 3.081 -2.331 -12.693 1.00 92.50 111 PRO A O 1
ATOM 814 N N . GLU A 1 112 ? 3.601 -0.443 -13.789 1.00 91.50 112 GLU A N 1
ATOM 815 C CA . GLU A 1 112 ? 4.533 -1.053 -14.736 1.00 91.50 112 GLU A CA 1
ATOM 816 C C . GLU A 1 112 ? 5.738 -1.707 -14.046 1.00 91.50 112 GLU A C 1
ATOM 818 O O . GLU A 1 112 ? 6.113 -2.816 -14.411 1.00 91.50 112 GLU A O 1
ATOM 823 N N . THR A 1 113 ? 6.267 -1.117 -12.969 1.00 91.94 113 THR A N 1
ATOM 824 C CA . THR A 1 113 ? 7.374 -1.700 -12.196 1.00 91.94 113 THR A CA 1
ATOM 825 C C . THR A 1 113 ? 6.967 -3.037 -11.573 1.00 91.94 113 THR A C 1
ATOM 827 O O . THR A 1 113 ? 7.749 -3.989 -11.553 1.00 91.94 113 THR A O 1
ATOM 830 N N . VAL A 1 114 ? 5.725 -3.136 -11.082 1.00 91.38 114 VAL A N 1
ATOM 831 C CA . VAL A 1 114 ? 5.184 -4.390 -10.531 1.00 91.38 114 VAL A CA 1
ATOM 832 C C . VAL A 1 114 ? 5.010 -5.425 -11.639 1.00 91.38 114 VAL A C 1
ATOM 834 O O . VAL A 1 114 ? 5.425 -6.572 -11.478 1.00 91.38 114 VAL A O 1
ATOM 837 N N . ARG A 1 115 ? 4.440 -5.029 -12.783 1.00 90.62 115 ARG A N 1
ATOM 838 C CA . ARG A 1 115 ? 4.280 -5.918 -13.943 1.00 90.62 115 ARG A CA 1
ATOM 839 C C . ARG A 1 115 ? 5.617 -6.477 -14.414 1.00 90.62 115 ARG A C 1
ATOM 841 O O . ARG A 1 115 ? 5.740 -7.690 -14.579 1.00 90.62 115 ARG A O 1
ATOM 848 N N . ASP A 1 116 ? 6.615 -5.621 -14.589 1.00 90.50 116 ASP A N 1
ATOM 849 C CA . ASP A 1 116 ? 7.929 -6.011 -15.096 1.00 90.50 116 ASP A CA 1
ATOM 850 C C . ASP A 1 116 ? 8.622 -6.989 -14.146 1.00 90.50 116 ASP A C 1
ATOM 852 O O . ASP A 1 116 ? 9.159 -8.011 -14.589 1.00 90.50 116 ASP A O 1
ATOM 856 N N . ALA A 1 117 ? 8.521 -6.753 -12.833 1.00 89.12 117 ALA A N 1
ATOM 857 C CA . ALA A 1 117 ? 9.043 -7.664 -11.820 1.00 89.12 117 ALA A CA 1
ATOM 858 C C . ALA A 1 117 ? 8.418 -9.072 -11.912 1.00 89.12 117 ALA A C 1
ATOM 860 O O . ALA A 1 117 ? 9.138 -10.070 -11.784 1.00 89.12 117 ALA A O 1
ATOM 861 N N . LEU A 1 118 ? 7.108 -9.154 -12.178 1.00 88.94 118 LEU A N 1
ATOM 862 C CA . LEU A 1 118 ? 6.335 -10.402 -12.213 1.00 88.94 118 LEU A CA 1
ATOM 863 C C . LEU A 1 118 ? 6.385 -11.136 -13.564 1.00 88.94 118 LEU A C 1
ATOM 865 O O . LEU A 1 118 ? 6.333 -12.366 -13.577 1.00 88.94 118 LEU A O 1
ATOM 869 N N . SER A 1 119 ? 6.534 -10.408 -14.677 1.00 82.94 119 SER A N 1
ATOM 870 C CA . SER A 1 119 ? 6.314 -10.848 -16.073 1.00 82.94 119 SER A CA 1
ATOM 871 C C . SER A 1 119 ? 7.043 -12.123 -16.532 1.00 82.94 119 SER A C 1
ATOM 873 O O . SER A 1 119 ? 6.666 -12.713 -17.541 1.00 82.94 119 SER A O 1
ATOM 875 N N . ARG A 1 120 ? 8.073 -12.572 -15.807 1.00 73.38 120 ARG A N 1
ATOM 876 C CA . ARG A 1 120 ? 8.840 -13.800 -16.103 1.00 73.38 120 ARG A CA 1
ATOM 877 C C . ARG A 1 120 ? 9.060 -14.708 -14.893 1.00 73.38 120 ARG A C 1
ATOM 879 O O . ARG A 1 120 ? 9.776 -15.697 -14.993 1.00 73.38 120 ARG A O 1
ATOM 886 N N . ARG A 1 121 ? 8.517 -14.332 -13.734 1.00 80.19 121 ARG A N 1
ATOM 887 C CA . ARG A 1 121 ? 8.851 -14.942 -12.436 1.00 80.19 121 ARG A CA 1
ATOM 888 C C . ARG A 1 121 ? 7.654 -15.573 -11.741 1.00 80.19 121 ARG A C 1
ATOM 890 O O . ARG A 1 121 ? 7.851 -16.376 -10.837 1.00 80.19 121 ARG A O 1
ATOM 897 N N . VAL A 1 122 ? 6.438 -15.214 -12.149 1.00 79.75 122 VAL A N 1
ATOM 898 C CA . VAL A 1 122 ? 5.202 -15.661 -11.506 1.00 79.75 122 VAL A CA 1
ATOM 899 C C . VAL A 1 122 ? 4.236 -16.172 -12.569 1.00 79.75 122 VAL A C 1
ATOM 901 O O . VAL A 1 122 ? 3.976 -15.496 -13.563 1.00 79.75 122 VAL A O 1
ATOM 904 N N . GLN A 1 123 ? 3.723 -17.385 -12.367 1.00 76.50 123 GLN A N 1
ATOM 905 C CA . GLN A 1 123 ? 2.661 -17.943 -13.201 1.00 76.50 123 GLN A CA 1
ATOM 906 C C . GLN A 1 123 ? 1.331 -17.276 -12.840 1.00 76.50 123 GLN A C 1
ATOM 908 O O . GLN A 1 123 ? 1.105 -16.915 -11.684 1.00 76.50 123 GLN A O 1
ATOM 913 N N . ARG A 1 124 ? 0.441 -17.103 -13.822 1.00 76.69 124 ARG A N 1
ATOM 914 C CA . ARG A 1 124 ? -0.907 -16.596 -13.541 1.00 76.69 124 ARG A CA 1
ATOM 915 C C . ARG A 1 124 ? -1.640 -17.608 -12.662 1.00 76.69 124 ARG A C 1
ATOM 917 O O . ARG A 1 124 ? -1.765 -18.766 -13.044 1.00 76.69 124 ARG A O 1
ATOM 924 N N . GLY A 1 125 ? -2.078 -17.153 -11.493 1.00 76.81 125 GLY A N 1
ATOM 925 C CA . GLY A 1 125 ? -2.900 -17.939 -10.581 1.00 76.81 125 GLY A CA 1
ATOM 926 C C . GLY A 1 125 ? -4.383 -17.877 -10.935 1.00 76.81 125 GLY A C 1
ATOM 927 O O . GLY A 1 125 ? -4.782 -17.276 -11.935 1.00 76.81 125 GLY A O 1
ATOM 928 N N . GLU A 1 126 ? -5.190 -18.487 -10.075 1.00 78.94 126 GLU A N 1
ATOM 929 C CA . GLU A 1 126 ? -6.646 -18.439 -10.147 1.00 78.94 126 GLU A CA 1
ATOM 930 C C . GLU A 1 126 ? -7.178 -17.004 -10.011 1.00 78.94 126 GLU A C 1
ATOM 932 O O . GLU A 1 126 ? -6.587 -16.146 -9.344 1.00 78.94 126 GLU A O 1
ATOM 937 N N . PHE A 1 127 ? -8.313 -16.738 -10.656 1.00 75.94 127 PHE A N 1
ATOM 938 C CA . PHE A 1 127 ? -9.011 -15.471 -10.499 1.00 75.94 127 PHE A CA 1
ATOM 939 C C . PHE A 1 127 ? -9.628 -15.387 -9.106 1.00 75.94 127 PHE A C 1
ATOM 941 O O . PHE A 1 127 ? -10.568 -16.102 -8.779 1.00 75.94 127 PHE A O 1
ATOM 948 N N . VAL A 1 128 ? -9.117 -14.459 -8.307 1.00 83.38 128 VAL A N 1
ATOM 949 C CA . VAL A 1 128 ? -9.604 -14.186 -6.956 1.00 83.38 128 VAL A CA 1
ATOM 950 C C . VAL A 1 128 ? -10.219 -12.798 -6.890 1.00 83.38 128 VAL A C 1
ATOM 952 O O . VAL A 1 128 ? -9.713 -11.842 -7.485 1.00 83.38 128 VAL A O 1
ATOM 955 N N . THR A 1 129 ? -11.318 -12.678 -6.152 1.00 86.38 129 THR A N 1
ATOM 956 C CA . THR A 1 129 ? -11.969 -11.387 -5.912 1.00 86.38 129 THR A CA 1
ATOM 957 C C . THR A 1 129 ? -11.419 -10.793 -4.624 1.00 86.38 129 THR A C 1
ATOM 959 O O . THR A 1 129 ? -11.277 -11.493 -3.623 1.00 86.38 129 THR A O 1
ATOM 962 N N . GLY A 1 130 ? -11.064 -9.510 -4.653 1.00 87.12 130 GLY A N 1
ATOM 963 C CA . GLY A 1 130 ? -10.634 -8.803 -3.452 1.00 87.12 130 GLY A CA 1
ATOM 964 C C . GLY A 1 130 ? -11.833 -8.473 -2.570 1.00 87.12 130 GLY A C 1
ATOM 965 O O . GLY A 1 130 ? -12.954 -8.317 -3.058 1.00 87.12 130 GLY A O 1
ATOM 966 N N . GLU A 1 131 ? -11.596 -8.363 -1.268 1.00 94.00 131 GLU A N 1
ATOM 967 C CA . GLU A 1 131 ? -12.597 -7.847 -0.343 1.00 94.00 131 GLU A CA 1
ATOM 968 C C . GLU A 1 131 ? -12.729 -6.325 -0.536 1.00 94.00 131 GLU A C 1
ATOM 970 O O . GLU A 1 131 ? -11.707 -5.632 -0.533 1.00 94.00 131 GLU A O 1
ATOM 975 N N . PRO A 1 132 ? -13.942 -5.769 -0.714 1.00 97.19 132 PRO A N 1
ATOM 976 C CA . PRO A 1 132 ? -14.125 -4.326 -0.818 1.00 97.19 132 PRO A CA 1
ATOM 977 C C . PRO A 1 132 ? -13.607 -3.584 0.417 1.00 97.19 132 PRO A C 1
ATOM 979 O O . PRO A 1 132 ? -13.942 -3.923 1.555 1.00 97.19 132 PRO A O 1
ATOM 982 N N . VAL A 1 133 ? -12.830 -2.527 0.181 1.00 98.06 133 VAL A N 1
ATOM 983 C CA . VAL A 1 133 ? -12.188 -1.738 1.239 1.00 98.06 133 VAL A CA 1
ATOM 984 C C . VAL A 1 133 ? -12.749 -0.322 1.242 1.00 98.06 133 VAL A C 1
ATOM 986 O O . VAL A 1 133 ? -12.792 0.348 0.209 1.00 98.06 133 VAL A O 1
ATOM 989 N N . THR A 1 134 ? -13.173 0.134 2.415 1.00 97.81 134 THR A N 1
ATOM 990 C CA . THR A 1 134 ? -13.769 1.447 2.671 1.00 97.81 134 THR A CA 1
ATOM 991 C C . THR A 1 134 ? -13.079 2.118 3.858 1.00 97.81 134 THR A C 1
ATOM 993 O O . THR A 1 134 ? -12.261 1.510 4.549 1.00 97.81 134 THR A O 1
ATOM 996 N N . VAL A 1 135 ? -13.357 3.403 4.100 1.00 97.06 135 VAL A N 1
ATOM 997 C CA . VAL A 1 135 ? -12.770 4.106 5.259 1.00 97.06 135 VAL A CA 1
ATOM 998 C C . VAL A 1 135 ? -13.346 3.619 6.593 1.00 97.06 135 VAL A C 1
ATOM 1000 O O . VAL A 1 135 ? -12.741 3.836 7.631 1.00 97.06 135 VAL A O 1
ATOM 1003 N N . GLU A 1 136 ? -14.469 2.910 6.566 1.00 97.06 136 GLU A N 1
ATOM 1004 C CA . GLU A 1 136 ? -15.119 2.324 7.736 1.00 97.06 136 GLU A CA 1
ATOM 1005 C C . GLU A 1 136 ? -14.565 0.932 8.071 1.00 97.06 136 GLU A C 1
ATOM 1007 O O . GLU A 1 136 ? -14.612 0.518 9.225 1.00 97.06 136 GLU A O 1
ATOM 1012 N N . ASN A 1 137 ? -14.049 0.192 7.079 1.00 97.62 137 ASN A N 1
ATOM 1013 C CA . ASN A 1 137 ? -13.683 -1.217 7.260 1.00 97.62 137 ASN A CA 1
ATOM 1014 C C . ASN A 1 137 ? -12.187 -1.533 7.086 1.00 97.62 137 ASN A C 1
ATOM 1016 O O . ASN A 1 137 ? -11.783 -2.660 7.383 1.00 97.62 137 ASN A O 1
ATOM 1020 N N . TYR A 1 138 ? -11.361 -0.582 6.627 1.00 97.69 138 TYR A N 1
ATOM 1021 C CA . TYR A 1 138 ? -9.976 -0.876 6.239 1.00 97.69 138 TYR A CA 1
ATOM 1022 C C . TYR A 1 138 ? -9.122 -1.459 7.370 1.00 97.69 138 TYR A C 1
ATOM 1024 O O . TYR A 1 138 ? -8.271 -2.298 7.088 1.00 97.69 138 TYR A O 1
ATOM 1032 N N . GLY A 1 139 ? -9.376 -1.095 8.632 1.00 97.75 139 GLY A N 1
ATOM 1033 C CA . GLY A 1 139 ? -8.708 -1.705 9.788 1.00 97.75 139 GLY A CA 1
ATOM 1034 C C . GLY A 1 139 ? -9.012 -3.203 9.925 1.00 97.75 139 GLY A C 1
ATOM 1035 O O . GLY A 1 139 ? -8.095 -4.011 10.055 1.00 97.75 139 GLY A O 1
ATOM 1036 N N . ARG A 1 140 ? -10.287 -3.606 9.795 1.00 98.00 140 ARG A N 1
ATOM 1037 C CA . ARG A 1 140 ? -10.702 -5.024 9.834 1.00 98.00 140 ARG A CA 1
ATOM 1038 C C . ARG A 1 140 ? -10.119 -5.816 8.664 1.00 98.00 140 ARG A C 1
ATOM 1040 O O . ARG A 1 140 ? -9.678 -6.952 8.848 1.00 98.00 140 ARG A O 1
ATOM 1047 N N . VAL A 1 141 ? -10.124 -5.231 7.464 1.00 98.19 141 VAL A N 1
ATOM 1048 C CA . VAL A 1 141 ? -9.535 -5.869 6.277 1.00 98.19 141 VAL A CA 1
ATOM 1049 C C . VAL A 1 141 ? -8.029 -6.049 6.477 1.00 98.19 141 VAL A C 1
ATOM 1051 O O . VAL A 1 141 ? -7.516 -7.150 6.302 1.00 98.19 141 VAL A O 1
ATOM 1054 N N . ALA A 1 142 ? -7.320 -5.004 6.913 1.00 98.12 142 ALA A N 1
ATOM 1055 C CA . ALA A 1 142 ? -5.883 -5.050 7.178 1.00 98.12 142 ALA A CA 1
ATOM 1056 C C . ALA A 1 142 ? -5.512 -6.130 8.203 1.00 98.12 142 ALA A C 1
ATOM 1058 O O . ALA A 1 142 ? -4.562 -6.889 8.015 1.00 98.12 142 ALA A O 1
ATOM 1059 N N . ASP A 1 143 ? -6.293 -6.224 9.271 1.00 98.06 143 ASP A N 1
ATOM 1060 C CA . ASP A 1 143 ? -6.134 -7.209 10.332 1.00 98.06 143 ASP A CA 1
ATOM 1061 C C . ASP A 1 143 ? -6.379 -8.649 9.842 1.00 98.06 143 ASP A C 1
ATOM 1063 O O . ASP A 1 143 ? -5.606 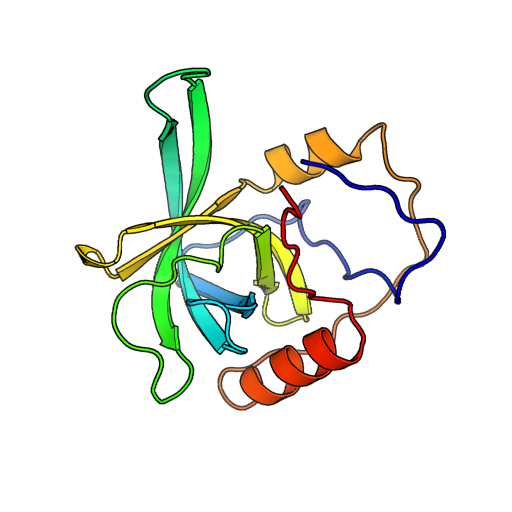-9.559 10.146 1.00 98.06 143 ASP A O 1
ATOM 1067 N N . THR A 1 144 ? -7.380 -8.848 8.982 1.00 97.62 144 THR A N 1
ATOM 1068 C CA . THR A 1 144 ? -7.630 -10.137 8.315 1.00 97.62 144 THR A CA 1
ATOM 1069 C C . THR A 1 144 ? -6.460 -10.535 7.415 1.00 97.62 144 THR A C 1
ATOM 1071 O O . THR A 1 144 ? -5.947 -11.644 7.537 1.00 97.62 144 THR A O 1
ATOM 1074 N N . LEU A 1 145 ? -5.952 -9.612 6.592 1.00 97.69 145 LEU A N 1
ATOM 1075 C CA . LEU A 1 145 ? -4.799 -9.866 5.722 1.00 97.69 145 LEU A CA 1
ATOM 1076 C C . LEU A 1 145 ? -3.536 -10.254 6.500 1.00 97.69 145 LEU A C 1
ATOM 1078 O O . LEU A 1 145 ? -2.762 -11.087 6.026 1.00 97.69 145 LEU A O 1
ATOM 1082 N N . ARG A 1 146 ? -3.326 -9.665 7.683 1.00 97.50 146 ARG A N 1
ATOM 1083 C CA . ARG A 1 146 ? -2.213 -10.025 8.571 1.00 97.50 146 ARG A CA 1
ATOM 1084 C C . ARG A 1 146 ? -2.394 -11.411 9.184 1.00 97.50 146 ARG A C 1
ATOM 1086 O O . ARG A 1 146 ? -1.464 -12.210 9.135 1.00 97.50 146 ARG A O 1
ATOM 1093 N N . ARG A 1 147 ? -3.586 -11.724 9.707 1.00 96.62 147 ARG A N 1
ATOM 1094 C CA . ARG A 1 147 ? -3.897 -13.056 10.263 1.00 96.62 147 ARG A CA 1
ATOM 1095 C C . ARG A 1 147 ? -3.775 -14.177 9.236 1.00 96.62 147 ARG A C 1
ATOM 1097 O O . ARG A 1 147 ? -3.281 -15.247 9.564 1.00 96.62 147 ARG A O 1
ATOM 1104 N N . GLU A 1 148 ? -4.195 -13.924 8.001 1.00 95.56 148 GLU A N 1
ATOM 1105 C CA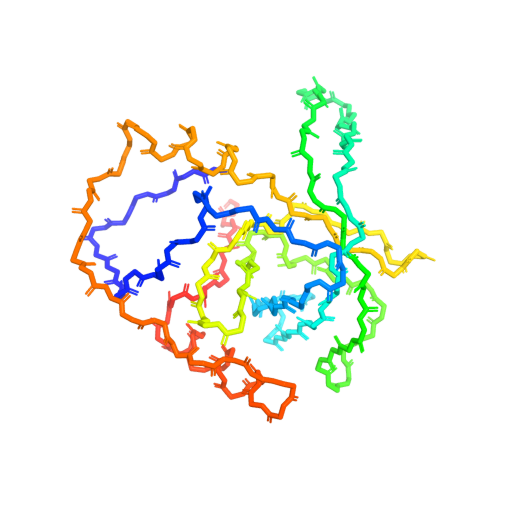 . GLU A 1 148 ? -4.090 -14.876 6.891 1.00 95.56 148 GLU A CA 1
ATOM 1106 C C . GLU A 1 148 ? -2.683 -14.933 6.277 1.00 95.56 148 GLU A C 1
ATOM 1108 O O . GLU A 1 148 ? -2.484 -15.618 5.280 1.00 95.56 148 GLU A O 1
ATOM 1113 N N . LEU A 1 149 ? -1.703 -14.199 6.821 1.00 94.50 149 LEU A N 1
ATOM 1114 C CA . LEU A 1 149 ? -0.330 -14.105 6.306 1.00 94.50 149 LEU A CA 1
ATOM 1115 C C . LEU A 1 149 ? -0.225 -13.574 4.864 1.00 94.50 149 LEU A C 1
ATOM 1117 O O . LEU A 1 149 ? 0.825 -13.684 4.232 1.00 94.50 149 LEU A O 1
ATOM 1121 N N . ARG A 1 150 ? -1.291 -12.961 4.333 1.00 95.00 150 ARG A N 1
ATOM 1122 C CA . ARG A 1 150 ? -1.283 -12.270 3.028 1.00 95.00 150 ARG A CA 1
ATOM 1123 C C . ARG A 1 150 ? -0.490 -10.965 3.104 1.00 95.00 150 ARG A C 1
ATOM 1125 O O . ARG A 1 150 ? 0.023 -10.493 2.093 1.00 95.00 150 ARG A O 1
ATOM 1132 N N . VAL A 1 151 ? -0.372 -10.406 4.308 1.00 96.75 151 VAL A N 1
ATOM 1133 C CA . VAL A 1 151 ? 0.552 -9.329 4.673 1.00 96.75 151 VAL A CA 1
ATOM 1134 C C . VAL A 1 151 ? 1.327 -9.781 5.908 1.00 96.75 151 VAL A C 1
ATOM 1136 O O . VAL A 1 151 ? 0.759 -9.891 6.988 1.00 96.75 151 VAL A O 1
ATOM 1139 N N . ALA A 1 152 ? 2.625 -10.030 5.764 1.00 94.81 152 ALA A N 1
ATOM 1140 C CA . ALA A 1 152 ? 3.475 -10.520 6.846 1.00 94.81 152 ALA A CA 1
ATOM 1141 C C . ALA A 1 152 ? 4.699 -9.619 7.040 1.00 94.81 152 ALA A C 1
ATOM 1143 O O . ALA A 1 152 ? 5.225 -9.050 6.081 1.00 94.81 152 ALA A O 1
ATOM 1144 N N . GLN A 1 153 ? 5.157 -9.498 8.286 1.00 93.31 153 GLN A N 1
ATOM 1145 C CA . GLN A 1 153 ? 6.410 -8.824 8.601 1.00 93.31 153 GLN A CA 1
ATOM 1146 C C . GLN A 1 153 ? 7.580 -9.752 8.264 1.00 93.31 153 GLN A C 1
ATOM 1148 O O . GLN A 1 153 ? 7.627 -10.891 8.723 1.00 93.31 153 GLN A O 1
ATOM 1153 N N . VAL A 1 154 ? 8.532 -9.258 7.476 1.00 88.56 154 VAL A N 1
ATOM 1154 C CA . VAL A 1 154 ? 9.773 -9.975 7.163 1.00 88.56 154 VAL A CA 1
ATOM 1155 C C . VAL A 1 154 ? 10.907 -9.338 7.955 1.00 88.56 154 VAL A C 1
ATOM 1157 O O . VAL A 1 154 ? 11.082 -8.121 7.916 1.00 88.56 154 VAL A O 1
ATOM 1160 N N . VAL A 1 155 ? 11.677 -10.161 8.664 1.00 86.25 155 VAL A N 1
ATOM 1161 C CA . VAL A 1 155 ? 12.839 -9.736 9.453 1.00 86.25 155 VAL A CA 1
ATOM 1162 C C . VAL A 1 155 ? 14.095 -10.440 8.950 1.00 86.25 155 VAL A C 1
ATOM 1164 O O . VAL A 1 155 ? 14.048 -11.613 8.580 1.00 86.25 155 VAL A O 1
ATOM 1167 N N . CYS A 1 156 ? 15.221 -9.728 8.928 1.00 82.31 156 CYS A N 1
ATOM 1168 C CA . CYS A 1 156 ? 16.523 -10.336 8.675 1.00 82.31 156 CYS A CA 1
ATOM 1169 C C . CYS A 1 156 ? 17.083 -10.853 10.000 1.00 82.31 156 CYS A C 1
ATOM 1171 O O . CYS A 1 156 ? 17.260 -10.074 10.937 1.00 82.31 156 CYS A O 1
ATOM 1173 N N . LEU A 1 157 ? 17.364 -12.150 10.067 1.00 79.38 157 LEU A N 1
ATOM 1174 C CA . LEU A 1 157 ? 18.142 -12.744 11.149 1.00 79.38 157 LEU A CA 1
ATOM 1175 C C . LEU A 1 157 ? 19.611 -12.599 10.734 1.00 79.38 157 LEU A C 1
ATOM 1177 O O . LEU A 1 157 ? 19.984 -13.108 9.678 1.00 79.38 157 LEU A O 1
ATOM 1181 N N . GLY A 1 158 ? 20.366 -11.775 11.463 1.00 65.31 158 GLY A N 1
ATOM 1182 C CA . GLY A 1 158 ? 21.771 -11.466 11.162 1.00 65.31 158 GLY A CA 1
ATOM 1183 C C . GLY A 1 158 ? 22.700 -12.664 11.279 1.00 65.31 158 GLY A C 1
ATOM 1184 O O . GLY A 1 158 ? 22.350 -13.610 12.019 1.00 65.31 158 GLY A O 1
#

Foldseek 3Di:
DDDDDPDAFDAAAAPLVDDDDFQFKWKWFAQFVNHGKIWMWTWHAWDWDFDDDDVTDIAIKTKTATDDMDPPDDFDRPGSFQTFTAGQFRHGNFTWHDADRVRNITITHRSVVVCVVCVPPPDDDDDDTGHGDDPVCSSVSSVVCDVRVVYDRDDDDD

Secondary structure (DSSP, 8-state):
-----S--SPPPPB-TTSPP-TT-EEEEEE-GGGSSEEEEEEEEEEEEEEE-STT-EEEEEEEEEEEEE-TT--S--TT-TT-EEE-TTS-EEEEEEEEEGGGTEEEEE-HHHHHHHHTTT-------PPPP--TTTHHHHHHHHHHTTSS-------